Protein AF-A0A7C9EHR2-F1 (afdb_monomer_lite)

Organism: Opuntia streptacantha (NCBI:txid393608)

Sequence (111 aa):
TQLGWLNKVLETQGCGRGDRVKCGALFDDALVWVGEIGANDYAYSSVSSVSKSVIQSLAIRRISTFLEAILAKGAKYVVVQGLPPTGCLTLAMVLAPTNDRDELGCVKSAD

Secondary structure (DSSP, 8-state):
-HHHHHHHHHHHTT--TT-HHHHHHHHTT-EEEE--TTHHHHHTGGGSSS-HHHHHHHHHHHHHHHHHHHHTTT--EEEE-----GGGSHHHHHHS-TT---TTSS-TTT-

Structure (mmCIF, N/CA/C/O backbone):
data_AF-A0A7C9EHR2-F1
#
_entry.id   AF-A0A7C9EHR2-F1
#
loop_
_atom_site.group_PDB
_atom_site.id
_atom_site.type_symbol
_atom_site.label_atom_id
_atom_site.label_alt_id
_atom_site.label_comp_id
_atom_site.label_asym_id
_atom_site.label_entity_id
_atom_site.label_seq_id
_atom_site.pdbx_PDB_ins_code
_atom_site.Cartn_x
_atom_site.Cartn_y
_atom_site.Cartn_z
_atom_site.occupancy
_atom_site.B_iso_or_equiv
_atom_site.auth_seq_id
_atom_site.auth_comp_id
_atom_site.auth_asym_id
_atom_site.auth_atom_id
_atom_site.pdbx_PDB_model_num
ATOM 1 N N . THR A 1 1 ? 1.080 11.732 8.340 1.00 85.31 1 THR A N 1
ATOM 2 C CA . THR A 1 1 ? 0.895 10.378 7.764 1.00 85.31 1 THR A CA 1
ATOM 3 C C . THR A 1 1 ? -0.590 10.131 7.559 1.00 85.31 1 THR A C 1
ATOM 5 O O . THR A 1 1 ? -1.372 10.803 8.226 1.00 85.31 1 THR A O 1
ATOM 8 N N . GLN A 1 2 ? -0.996 9.190 6.694 1.00 88.75 2 GLN A N 1
ATOM 9 C CA . GLN A 1 2 ? -2.422 8.860 6.516 1.00 88.75 2 GLN A CA 1
ATOM 10 C C . GLN A 1 2 ? -3.090 8.436 7.832 1.00 88.75 2 GLN A C 1
ATOM 12 O O . GLN A 1 2 ? -4.157 8.936 8.164 1.00 88.75 2 GLN A O 1
ATOM 17 N N . LEU A 1 3 ? -2.405 7.627 8.649 1.00 90.94 3 LEU A N 1
ATOM 18 C CA . LEU A 1 3 ? -2.890 7.259 9.982 1.00 90.94 3 LEU A CA 1
ATOM 19 C C . LEU A 1 3 ? -3.092 8.481 10.895 1.00 90.94 3 LEU A C 1
ATOM 21 O O . LEU A 1 3 ? -4.057 8.552 11.646 1.00 90.94 3 LEU A O 1
ATOM 25 N N . GLY A 1 4 ? -2.192 9.466 10.829 1.00 92.38 4 GLY A N 1
ATOM 26 C CA . GLY A 1 4 ? -2.325 10.705 11.596 1.00 92.38 4 GLY A CA 1
ATOM 27 C C . GLY A 1 4 ? -3.520 11.553 11.155 1.00 92.38 4 GLY A C 1
ATOM 28 O O . GLY A 1 4 ? -4.188 12.134 12.002 1.00 92.38 4 GLY A O 1
ATOM 29 N N . TRP A 1 5 ? -3.802 11.605 9.851 1.00 92.81 5 TRP A N 1
ATOM 30 C CA . TRP A 1 5 ? -5.008 12.252 9.332 1.00 92.81 5 TRP A CA 1
ATOM 31 C C . TRP A 1 5 ? -6.272 11.518 9.795 1.00 92.81 5 TRP A C 1
ATOM 33 O O . TRP A 1 5 ? -7.153 12.156 10.363 1.00 92.81 5 TRP A O 1
ATOM 43 N N . LEU A 1 6 ? -6.314 10.187 9.662 1.00 91.69 6 LEU A N 1
ATOM 44 C CA . LEU A 1 6 ? -7.443 9.378 10.122 1.00 91.69 6 LEU A CA 1
ATOM 45 C C . LEU A 1 6 ? -7.706 9.585 11.617 1.00 91.69 6 LEU A C 1
ATOM 47 O O . LEU A 1 6 ? -8.843 9.800 12.011 1.00 91.69 6 LEU A O 1
ATOM 51 N N . ASN A 1 7 ? -6.661 9.582 12.449 1.00 91.25 7 ASN A N 1
ATOM 52 C CA . ASN A 1 7 ? -6.807 9.820 13.885 1.00 91.25 7 ASN A CA 1
ATOM 53 C C . ASN A 1 7 ? -7.459 11.174 14.188 1.00 91.25 7 ASN A C 1
ATOM 55 O O . ASN A 1 7 ? -8.350 11.223 15.026 1.00 91.25 7 ASN A O 1
ATOM 59 N N . LYS A 1 8 ? -7.079 12.242 13.475 1.00 92.56 8 LYS A N 1
ATOM 60 C CA . LYS A 1 8 ? -7.711 13.561 13.636 1.00 92.56 8 LYS A CA 1
ATOM 61 C C . LYS A 1 8 ? -9.186 13.546 13.232 1.00 92.56 8 LYS A C 1
ATOM 63 O O . LYS A 1 8 ? -9.998 14.173 13.897 1.00 92.56 8 LYS A O 1
ATOM 68 N N . VAL A 1 9 ? -9.538 12.827 12.164 1.00 91.50 9 VAL A N 1
ATOM 69 C CA . VAL A 1 9 ? -10.941 12.666 11.738 1.00 91.50 9 VAL A CA 1
ATOM 70 C C . VAL A 1 9 ? -11.740 11.870 12.771 1.00 91.50 9 VAL A C 1
ATOM 72 O O . VAL A 1 9 ? -12.857 12.234 13.108 1.00 91.50 9 VAL A O 1
ATOM 75 N N . LEU A 1 10 ? -11.172 10.799 13.317 1.00 90.00 10 LEU A N 1
ATOM 76 C CA . LEU A 1 10 ? -11.828 10.012 14.360 1.00 90.00 10 LEU A CA 1
ATOM 77 C C . LEU A 1 10 ? -12.011 10.820 15.652 1.00 90.00 10 LEU A C 1
ATOM 79 O O . LEU A 1 10 ? -13.052 10.718 16.297 1.00 90.00 10 LEU A O 1
ATOM 83 N N . GLU A 1 11 ? -11.042 11.667 16.002 1.00 90.44 11 GLU A N 1
ATOM 84 C CA . GLU A 1 11 ? -11.134 12.579 17.144 1.00 90.44 11 GLU A CA 1
ATOM 85 C C . GLU A 1 11 ? -12.311 13.556 17.007 1.00 90.44 11 GLU A C 1
ATOM 87 O O . GLU A 1 11 ? -13.047 13.740 17.977 1.00 90.44 11 GLU A O 1
ATOM 92 N N . THR A 1 12 ? -12.559 14.124 15.817 1.00 90.69 12 THR A N 1
ATOM 93 C CA . THR A 1 12 ? -13.725 15.008 15.601 1.00 90.69 12 THR A CA 1
ATOM 94 C C . THR A 1 12 ? -15.062 14.270 15.681 1.00 90.69 12 THR A C 1
ATOM 96 O O . THR A 1 12 ? -16.084 14.898 15.944 1.00 90.69 12 THR A O 1
ATOM 99 N N . GLN A 1 13 ? -15.056 12.945 15.523 1.00 88.56 13 GLN A N 1
ATOM 100 C CA . GLN A 1 13 ? -16.218 12.064 15.679 1.00 88.56 13 GLN A CA 1
ATOM 101 C C . GLN A 1 13 ? -16.338 11.478 17.101 1.00 88.56 13 GLN A C 1
ATOM 103 O O . GLN A 1 13 ? -17.122 10.564 17.344 1.00 88.56 13 GLN A O 1
ATOM 108 N N . GLY A 1 14 ? -15.548 11.969 18.063 1.00 85.38 14 GLY A N 1
ATOM 109 C CA . GLY A 1 14 ? -15.595 11.519 19.458 1.00 85.38 14 GLY A CA 1
ATOM 110 C C . GLY A 1 14 ? -14.803 10.238 19.755 1.00 85.38 14 GLY A C 1
ATOM 111 O O . GLY A 1 14 ? -14.788 9.792 20.902 1.00 85.38 14 GLY A O 1
ATOM 112 N N . CYS A 1 15 ? -14.092 9.678 18.771 1.00 84.50 15 CYS A N 1
ATOM 113 C CA . CYS A 1 15 ? -13.124 8.590 18.941 1.00 84.50 15 CYS A CA 1
ATOM 114 C C . CYS A 1 15 ? -11.727 9.158 19.252 1.00 84.50 15 CYS A C 1
ATOM 116 O O . CYS A 1 15 ? -10.781 9.097 18.462 1.00 84.50 15 CYS A O 1
ATOM 118 N N . GLY A 1 16 ? -11.612 9.759 20.438 1.00 73.75 16 GLY A N 1
ATOM 119 C CA . GLY A 1 16 ? -10.357 10.293 20.964 1.00 73.75 16 GLY A CA 1
ATOM 120 C C . GLY A 1 16 ? -9.452 9.234 21.604 1.00 73.75 16 GLY A C 1
ATOM 121 O O . GLY A 1 16 ? -9.776 8.046 21.689 1.00 73.75 16 GLY A O 1
ATOM 122 N N . ARG A 1 17 ? -8.287 9.665 22.105 1.00 65.38 17 ARG A N 1
ATOM 123 C CA . ARG A 1 17 ? -7.387 8.801 22.890 1.00 65.38 17 ARG A CA 1
ATOM 124 C C . ARG A 1 17 ? -8.103 8.271 24.140 1.00 65.38 17 ARG A C 1
ATOM 126 O O . ARG A 1 17 ? -8.350 9.023 25.072 1.00 65.38 17 ARG A O 1
ATOM 133 N N . GLY A 1 18 ? -8.365 6.964 24.167 1.00 63.94 18 GLY A N 1
ATOM 134 C CA . GLY A 1 18 ? -8.844 6.239 25.350 1.00 63.94 18 GLY A CA 1
ATOM 135 C C . GLY A 1 18 ? -10.313 5.810 25.312 1.00 63.94 18 GLY A C 1
ATOM 136 O O . GLY A 1 18 ? -10.678 4.916 26.070 1.00 63.94 18 GLY A O 1
ATOM 137 N N . ASP A 1 19 ? -11.134 6.345 24.403 1.00 73.12 19 ASP A N 1
ATOM 138 C CA . ASP A 1 19 ? -12.563 6.003 24.323 1.00 73.12 19 ASP A CA 1
ATOM 139 C C . ASP A 1 19 ? -12.817 4.869 23.314 1.00 73.12 19 ASP A C 1
ATOM 141 O O . ASP A 1 19 ? -13.358 5.056 22.222 1.00 73.12 19 ASP A O 1
ATOM 145 N N . ARG A 1 20 ? -12.358 3.660 23.672 1.00 71.00 20 ARG A N 1
ATOM 146 C CA . ARG A 1 20 ? -12.484 2.461 22.820 1.00 71.00 20 ARG A CA 1
ATOM 147 C C . ARG A 1 20 ? -13.937 2.103 22.506 1.00 71.00 20 ARG A C 1
ATOM 149 O O . ARG A 1 20 ? -14.185 1.523 21.457 1.00 71.00 20 ARG A O 1
ATOM 156 N N . VAL A 1 21 ? -14.873 2.444 23.392 1.00 77.50 21 VAL A N 1
ATOM 157 C CA . VAL A 1 21 ? -16.301 2.151 23.211 1.00 77.50 21 VAL A CA 1
ATOM 158 C C . VAL A 1 21 ? -16.869 3.002 22.078 1.00 77.50 21 VAL A C 1
ATOM 160 O O . VAL A 1 21 ? -17.464 2.456 21.152 1.00 77.50 21 VAL A O 1
ATOM 163 N N . LYS A 1 22 ? -16.618 4.320 22.087 1.00 79.50 22 LYS A N 1
ATOM 164 C CA . LYS A 1 22 ? -17.062 5.199 20.993 1.00 79.50 22 LYS A CA 1
ATOM 165 C C . LYS A 1 22 ? -16.338 4.920 19.683 1.00 79.50 22 LYS A C 1
ATOM 167 O O . LYS A 1 22 ? -16.970 4.929 18.633 1.00 79.50 22 LYS A O 1
ATOM 172 N N . CYS A 1 23 ? -15.038 4.627 19.737 1.00 82.19 23 CYS A N 1
ATOM 173 C CA . CYS A 1 23 ? -14.305 4.179 18.554 1.00 82.19 23 CYS A CA 1
ATOM 174 C C . CYS A 1 23 ? -14.910 2.903 17.961 1.00 82.19 23 CYS A C 1
ATOM 176 O O . CYS A 1 23 ? -15.149 2.854 16.760 1.00 82.19 23 CYS A O 1
ATOM 178 N N . GLY A 1 24 ? -15.208 1.907 18.799 1.00 83.25 24 GLY A N 1
ATOM 179 C CA . GLY A 1 24 ? -15.825 0.657 18.366 1.00 83.25 24 GLY A CA 1
ATOM 180 C C . GLY A 1 24 ? -17.162 0.879 17.664 1.00 83.25 24 GLY A C 1
ATOM 181 O O . GLY A 1 24 ? -17.372 0.308 16.603 1.00 83.25 24 GLY A O 1
ATOM 182 N N . ALA A 1 25 ? -18.013 1.769 18.187 1.00 87.31 25 ALA A N 1
ATOM 183 C CA . ALA A 1 25 ? -19.295 2.103 17.564 1.00 87.31 25 ALA A CA 1
ATOM 184 C C . ALA A 1 25 ? -19.146 2.735 16.166 1.00 87.31 25 ALA A C 1
ATOM 186 O O . ALA A 1 25 ? -19.932 2.433 15.276 1.00 87.31 25 ALA A O 1
ATOM 187 N N . LEU A 1 26 ? -18.122 3.571 15.943 1.00 89.00 26 LEU A N 1
ATOM 188 C CA . LEU A 1 26 ? -17.845 4.133 14.611 1.00 89.00 26 LEU A CA 1
ATOM 189 C C . LEU A 1 26 ? -17.396 3.070 13.602 1.00 89.00 26 LEU A C 1
ATOM 191 O O . LEU A 1 26 ? -17.606 3.234 12.403 1.00 89.00 26 LEU A O 1
ATOM 195 N N . PHE A 1 27 ? -16.745 2.011 14.080 1.00 91.81 27 PHE A N 1
ATOM 196 C CA . PHE A 1 27 ? -16.224 0.935 13.243 1.00 91.81 27 PHE A CA 1
ATOM 197 C C . PHE A 1 27 ? -17.168 -0.264 13.108 1.00 91.81 27 PHE A C 1
ATOM 199 O O . PHE A 1 27 ? -16.875 -1.146 12.302 1.00 91.81 27 PHE A O 1
ATOM 206 N N . ASP A 1 28 ? -18.262 -0.311 13.872 1.00 90.75 28 ASP A N 1
ATOM 207 C CA . ASP A 1 28 ? -19.053 -1.529 14.077 1.00 90.75 28 ASP A CA 1
ATOM 208 C C . ASP A 1 28 ? -19.590 -2.110 12.763 1.00 90.75 28 ASP A C 1
ATOM 210 O O . ASP A 1 28 ? -19.414 -3.300 12.508 1.00 90.75 28 ASP A O 1
ATOM 214 N N . ASP A 1 29 ? -20.106 -1.230 11.900 1.00 91.62 29 ASP A N 1
ATOM 215 C CA . ASP A 1 29 ? -20.631 -1.548 10.565 1.00 91.62 29 ASP A CA 1
ATOM 216 C C . ASP A 1 29 ? -19.815 -0.904 9.428 1.00 91.62 29 ASP A C 1
ATOM 218 O O . ASP A 1 29 ? -20.216 -0.915 8.262 1.00 91.62 29 ASP A O 1
ATOM 222 N N . ALA A 1 30 ? -18.658 -0.313 9.743 1.00 93.31 30 ALA A N 1
ATOM 223 C CA . ALA A 1 30 ? -17.840 0.370 8.749 1.00 93.31 30 ALA A CA 1
ATOM 224 C C . ALA A 1 30 ? -16.915 -0.608 8.011 1.00 93.31 30 ALA A C 1
ATOM 226 O O . ALA A 1 30 ? -16.151 -1.355 8.626 1.00 93.31 30 ALA A O 1
ATOM 227 N N . LEU A 1 31 ? -16.910 -0.525 6.677 1.00 95.88 31 LEU A N 1
ATOM 228 C CA . LEU A 1 31 ? -15.863 -1.111 5.846 1.00 95.88 31 LEU A CA 1
ATOM 229 C C . LEU A 1 31 ? -14.695 -0.129 5.729 1.00 95.88 31 LEU A C 1
ATOM 231 O O . LEU A 1 31 ? -14.835 0.950 5.153 1.00 95.88 31 LEU A O 1
ATOM 235 N N . VAL A 1 32 ? -13.527 -0.513 6.236 1.00 94.81 32 VAL A N 1
ATOM 236 C CA . VAL A 1 32 ? -12.305 0.282 6.095 1.00 94.81 32 VAL A CA 1
ATOM 237 C C . VAL A 1 32 ? -11.530 -0.198 4.875 1.00 94.81 32 VAL A C 1
ATOM 239 O O . VAL A 1 32 ? -10.999 -1.306 4.856 1.00 94.81 32 VAL A O 1
ATOM 242 N N . TRP A 1 33 ? -11.435 0.653 3.858 1.00 95.75 33 TRP A N 1
ATOM 243 C CA . TRP A 1 33 ? -10.607 0.404 2.681 1.00 95.75 33 TRP A CA 1
ATOM 244 C C . TRP A 1 33 ? -9.229 1.044 2.870 1.00 95.75 33 TRP A C 1
ATOM 246 O O . TRP A 1 33 ? -9.114 2.261 3.015 1.00 95.75 33 TRP A O 1
ATOM 256 N N . VAL A 1 34 ? -8.177 0.227 2.879 1.00 94.19 34 VAL A N 1
ATOM 257 C CA . VAL A 1 34 ? -6.793 0.654 3.107 1.00 94.19 34 VAL A CA 1
ATOM 258 C C . VAL A 1 34 ? -5.974 0.421 1.848 1.00 94.19 34 VAL A C 1
ATOM 260 O O . VAL A 1 34 ? -5.715 -0.719 1.476 1.00 94.19 34 VAL A O 1
ATOM 263 N N . GLY A 1 35 ? -5.528 1.500 1.213 1.00 90.94 35 GLY A N 1
ATOM 264 C CA . GLY A 1 35 ? -4.634 1.440 0.063 1.00 90.94 35 GLY A CA 1
ATOM 265 C C . GLY A 1 35 ? -4.882 2.564 -0.939 1.00 90.94 35 GLY A C 1
ATOM 266 O O . GLY A 1 35 ? -5.775 3.384 -0.748 1.00 90.94 35 GLY A O 1
ATOM 267 N N . GLU A 1 36 ? -4.063 2.692 -1.977 1.00 92.19 36 GLU A N 1
ATOM 268 C CA . GLU A 1 36 ? -2.969 1.802 -2.400 1.00 92.19 36 GLU A CA 1
ATOM 269 C C . GLU A 1 36 ? -1.607 2.270 -1.838 1.00 92.19 36 GLU A C 1
ATOM 271 O O . GLU A 1 36 ? -0.909 3.111 -2.410 1.00 92.19 36 GLU A O 1
ATOM 276 N N . ILE A 1 37 ? -1.237 1.794 -0.641 1.00 91.50 37 ILE A N 1
ATOM 277 C CA . ILE A 1 37 ? -0.043 2.287 0.065 1.00 91.50 37 ILE A CA 1
ATOM 278 C C . ILE A 1 37 ? 1.216 1.755 -0.628 1.00 91.50 37 ILE A C 1
ATOM 280 O O . ILE A 1 37 ? 1.439 0.550 -0.687 1.00 91.50 37 ILE A O 1
ATOM 284 N N . GLY A 1 38 ? 2.069 2.673 -1.084 1.00 92.25 38 GLY A N 1
ATOM 285 C CA . GLY A 1 38 ? 3.331 2.366 -1.760 1.00 92.25 38 GLY A CA 1
ATOM 286 C C . GLY A 1 38 ? 3.276 2.491 -3.284 1.00 92.25 38 GLY A C 1
ATOM 287 O O . GLY A 1 38 ? 4.329 2.482 -3.908 1.00 92.25 38 GLY A O 1
ATOM 288 N N . ALA A 1 39 ? 2.096 2.667 -3.895 1.00 92.38 39 ALA A N 1
ATOM 289 C CA . ALA A 1 39 ? 1.970 2.751 -5.355 1.00 92.38 39 ALA A CA 1
ATOM 290 C C . ALA A 1 39 ? 2.848 3.854 -5.968 1.00 92.38 39 ALA A C 1
ATOM 292 O O . ALA A 1 39 ? 3.528 3.622 -6.964 1.00 92.38 39 ALA A O 1
ATOM 293 N N . ASN A 1 40 ? 2.909 5.026 -5.330 1.00 91.94 40 ASN A N 1
ATOM 294 C CA . ASN A 1 40 ? 3.789 6.111 -5.768 1.00 91.94 40 ASN A CA 1
ATOM 295 C C . ASN A 1 40 ? 5.270 5.729 -5.646 1.00 91.94 40 ASN A C 1
ATOM 297 O O . ASN A 1 40 ? 6.042 5.953 -6.572 1.00 91.94 40 ASN A O 1
ATOM 301 N N . ASP A 1 41 ? 5.674 5.136 -4.523 1.00 93.00 41 ASP A N 1
ATOM 302 C CA . ASP A 1 41 ? 7.051 4.709 -4.284 1.00 93.00 41 ASP A CA 1
ATOM 303 C C . ASP A 1 41 ? 7.510 3.699 -5.354 1.00 93.00 41 ASP A C 1
ATOM 305 O O . ASP A 1 41 ? 8.610 3.826 -5.891 1.00 93.00 41 ASP A O 1
ATOM 309 N N . TYR A 1 42 ? 6.644 2.749 -5.725 1.00 91.69 42 TYR A N 1
ATOM 310 C CA . TYR A 1 42 ? 6.888 1.806 -6.820 1.00 91.69 42 TYR A CA 1
ATOM 311 C C . TYR A 1 42 ? 6.906 2.484 -8.195 1.00 91.69 42 TYR A C 1
ATOM 313 O O . TYR A 1 42 ? 7.822 2.222 -8.977 1.00 91.69 42 TYR A O 1
ATOM 32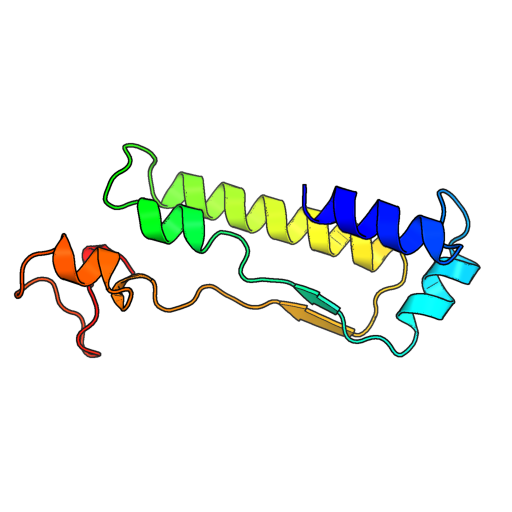1 N N . ALA A 1 43 ? 5.970 3.397 -8.478 1.00 91.31 43 ALA A N 1
ATOM 322 C CA . ALA A 1 43 ? 5.901 4.114 -9.754 1.00 91.31 43 ALA A CA 1
ATOM 323 C C . ALA A 1 43 ? 7.176 4.921 -10.049 1.00 91.31 43 ALA A C 1
ATOM 325 O O . ALA A 1 43 ? 7.599 5.014 -11.199 1.00 91.31 43 ALA A O 1
ATOM 326 N N . TYR A 1 44 ? 7.814 5.468 -9.010 1.00 89.19 44 TYR A N 1
ATOM 327 C CA . TYR A 1 44 ? 9.072 6.207 -9.128 1.00 89.19 44 TYR A CA 1
ATOM 328 C C . TYR A 1 44 ? 10.324 5.351 -8.888 1.00 89.19 44 TYR A C 1
ATOM 330 O O . TYR A 1 44 ? 11.436 5.881 -8.912 1.00 89.19 44 TYR A O 1
ATOM 338 N N . SER A 1 45 ? 10.186 4.037 -8.686 1.00 88.38 45 SER A N 1
ATOM 339 C CA . SER A 1 45 ? 11.336 3.155 -8.445 1.00 88.38 45 SER A CA 1
ATOM 340 C C . SER A 1 45 ? 12.297 3.098 -9.637 1.00 88.38 45 SER A C 1
ATOM 342 O O . SER A 1 45 ? 13.506 3.041 -9.439 1.00 88.38 45 SER A O 1
ATOM 344 N N . SER A 1 46 ? 11.782 3.203 -10.866 1.00 81.75 46 SER A N 1
ATOM 345 C CA . SER A 1 46 ? 12.568 3.193 -12.109 1.00 81.75 46 SER A CA 1
ATOM 346 C C . SER A 1 46 ? 13.452 4.432 -12.298 1.00 81.75 46 SER A C 1
ATOM 348 O O . SER A 1 46 ? 14.431 4.380 -13.038 1.00 81.75 46 SER A O 1
ATOM 350 N N . VAL A 1 47 ? 13.134 5.536 -11.615 1.00 85.69 47 VAL A N 1
ATOM 351 C CA . VAL A 1 47 ? 13.875 6.811 -11.673 1.00 85.69 47 VAL A CA 1
ATOM 352 C C . VAL A 1 47 ? 14.597 7.139 -10.365 1.00 85.69 47 VAL A C 1
ATOM 354 O O . VAL A 1 47 ? 15.083 8.253 -10.176 1.00 85.69 47 VAL A O 1
ATOM 357 N N . SER A 1 48 ? 14.666 6.177 -9.447 1.00 89.56 48 SER A N 1
ATOM 358 C CA . SER A 1 48 ? 15.266 6.316 -8.123 1.00 89.56 48 SER A CA 1
ATOM 359 C C . SER A 1 48 ? 16.417 5.327 -7.948 1.00 89.56 48 SER A C 1
ATOM 361 O O . SER A 1 48 ? 16.452 4.269 -8.566 1.00 89.56 48 SER A O 1
ATOM 363 N N . SER A 1 49 ? 17.365 5.648 -7.065 1.00 91.69 49 SER A N 1
ATOM 364 C CA . SER A 1 49 ? 18.422 4.715 -6.648 1.00 91.69 49 SER A CA 1
ATOM 365 C C . SER A 1 49 ? 17.982 3.768 -5.525 1.00 91.69 49 SER A C 1
ATOM 367 O O . SER A 1 49 ? 18.743 2.888 -5.119 1.00 91.69 49 SER A O 1
ATOM 369 N N . VAL A 1 50 ? 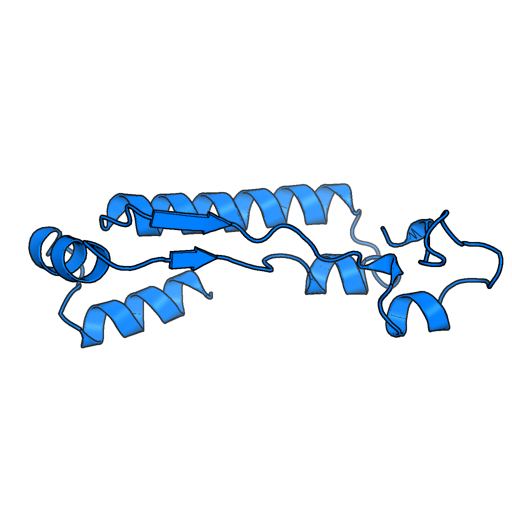16.769 3.943 -4.992 1.00 93.31 50 VAL A N 1
ATOM 370 C CA . VAL A 1 50 ? 16.225 3.097 -3.924 1.00 93.31 50 VAL A CA 1
ATOM 371 C C . VAL A 1 50 ? 15.811 1.746 -4.504 1.00 93.31 50 VAL A C 1
ATOM 373 O O . VAL A 1 50 ? 15.029 1.680 -5.449 1.00 93.31 50 VAL A O 1
ATOM 376 N N . SER A 1 51 ? 16.293 0.650 -3.914 1.00 92.81 51 SER A N 1
ATOM 377 C CA . SER A 1 51 ? 15.942 -0.688 -4.391 1.00 92.81 51 SER A CA 1
ATOM 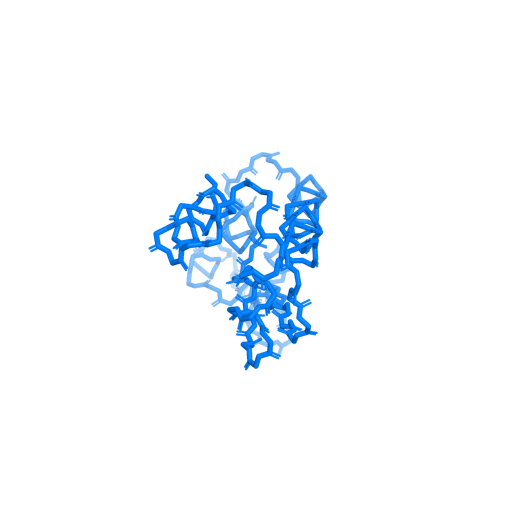378 C C . SER A 1 51 ? 14.456 -1.004 -4.180 1.00 92.81 51 SER A C 1
ATOM 380 O O . SER A 1 51 ? 13.866 -0.665 -3.148 1.00 92.81 51 SER A O 1
ATOM 382 N N . LYS A 1 52 ? 13.867 -1.765 -5.113 1.00 89.31 52 LYS A N 1
ATOM 383 C CA . LYS A 1 52 ? 12.495 -2.286 -4.979 1.00 89.31 52 LYS A CA 1
ATOM 384 C C . LYS A 1 52 ? 12.281 -3.050 -3.666 1.00 89.31 52 LYS A C 1
ATOM 386 O O . LYS A 1 52 ? 11.224 -2.930 -3.061 1.00 89.31 52 LYS A O 1
ATOM 391 N N . SER A 1 53 ? 13.292 -3.774 -3.177 1.00 93.12 53 SER A N 1
ATOM 392 C CA . SER A 1 53 ? 13.225 -4.497 -1.897 1.00 93.12 53 SER A CA 1
ATOM 393 C C . SER A 1 53 ? 13.079 -3.575 -0.681 1.00 93.12 53 SER A C 1
ATOM 395 O O . SER A 1 53 ? 12.350 -3.897 0.259 1.00 93.12 53 SER A O 1
ATOM 397 N N . VAL A 1 54 ? 13.734 -2.409 -0.695 1.00 95.94 54 VAL A N 1
ATOM 398 C CA . VAL A 1 54 ? 13.578 -1.396 0.358 1.00 95.94 54 VAL A CA 1
ATOM 399 C C . VAL A 1 54 ? 12.177 -0.798 0.292 1.00 95.94 54 VAL A C 1
ATOM 401 O O . VAL A 1 54 ? 11.514 -0.709 1.325 1.00 95.94 54 VAL A O 1
ATOM 404 N N . ILE A 1 55 ? 11.699 -0.454 -0.908 1.00 94.75 55 ILE A N 1
ATOM 405 C CA . ILE A 1 55 ? 10.339 0.063 -1.115 1.00 94.75 55 ILE A CA 1
ATOM 406 C C . ILE A 1 55 ? 9.303 -0.949 -0.609 1.00 94.75 55 ILE A C 1
ATOM 408 O O . ILE A 1 55 ? 8.446 -0.590 0.195 1.00 94.75 55 ILE A O 1
ATOM 412 N N . GLN A 1 56 ? 9.436 -2.222 -0.987 1.00 93.56 56 GLN A N 1
ATOM 413 C CA . GLN A 1 56 ? 8.564 -3.313 -0.551 1.00 93.56 56 GLN A CA 1
ATOM 414 C C . GLN A 1 56 ? 8.514 -3.434 0.975 1.00 93.56 56 GLN A C 1
ATOM 416 O O . GLN A 1 56 ? 7.437 -3.445 1.570 1.00 93.56 56 GLN A O 1
ATOM 421 N N . SER A 1 57 ? 9.682 -3.489 1.623 1.00 96.31 57 SER A N 1
ATOM 422 C CA . SER A 1 57 ? 9.786 -3.602 3.0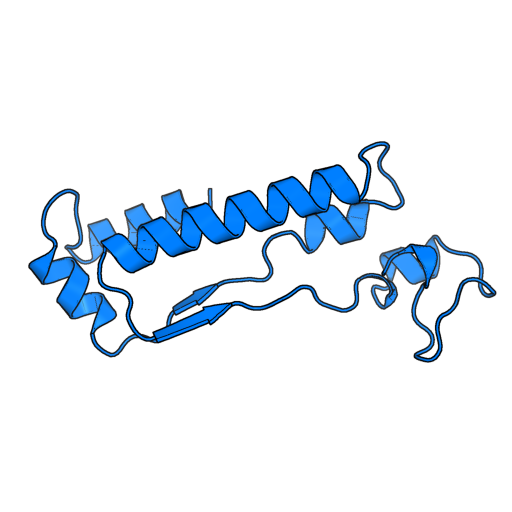81 1.00 96.31 57 SER A CA 1
ATOM 423 C C . SER A 1 57 ? 9.127 -2.415 3.790 1.00 96.31 57 SER A C 1
ATOM 425 O O . SER A 1 57 ? 8.371 -2.581 4.753 1.00 96.31 57 SER A O 1
ATOM 427 N N . LEU A 1 58 ? 9.350 -1.200 3.281 1.00 95.56 58 LEU A N 1
ATOM 428 C CA . LEU A 1 58 ? 8.733 0.007 3.816 1.00 95.56 58 LEU A CA 1
ATOM 429 C C . LEU A 1 58 ? 7.216 0.018 3.603 1.00 95.56 58 LEU A C 1
ATOM 431 O O . LEU A 1 58 ? 6.501 0.345 4.550 1.00 95.56 58 LEU A O 1
ATOM 435 N N . ALA A 1 59 ? 6.727 -0.356 2.420 1.00 94.12 59 ALA A N 1
ATOM 436 C CA . ALA A 1 59 ? 5.303 -0.415 2.102 1.00 94.12 59 ALA A CA 1
ATOM 437 C C . ALA A 1 59 ? 4.572 -1.414 3.010 1.00 94.12 59 ALA A C 1
ATOM 439 O O . ALA A 1 59 ? 3.617 -1.028 3.686 1.00 94.12 59 ALA A O 1
ATOM 440 N N . ILE A 1 60 ? 5.088 -2.645 3.131 1.00 94.81 60 ILE A N 1
ATOM 441 C CA . ILE A 1 60 ? 4.545 -3.675 4.031 1.00 94.81 60 ILE A CA 1
ATOM 442 C C . ILE A 1 60 ? 4.509 -3.149 5.463 1.00 94.81 60 ILE A C 1
ATOM 444 O O . ILE A 1 60 ? 3.459 -3.163 6.098 1.00 94.81 60 ILE A O 1
ATOM 448 N N . ARG A 1 61 ? 5.622 -2.592 5.961 1.00 95.88 61 ARG A N 1
ATOM 449 C CA . ARG A 1 61 ? 5.672 -2.034 7.319 1.00 95.88 61 ARG A CA 1
ATOM 450 C C . ARG A 1 61 ? 4.628 -0.935 7.525 1.00 95.88 61 ARG A C 1
ATOM 452 O O . ARG A 1 61 ? 4.003 -0.878 8.579 1.00 95.88 61 ARG A O 1
ATOM 459 N N . ARG A 1 62 ? 4.440 -0.042 6.547 1.00 95.00 62 ARG A N 1
ATOM 460 C CA . ARG A 1 62 ? 3.459 1.052 6.636 1.00 95.00 62 ARG A CA 1
ATOM 461 C C . ARG A 1 62 ? 2.024 0.539 6.640 1.00 95.00 62 ARG A C 1
ATOM 463 O O . ARG A 1 62 ? 1.240 1.041 7.443 1.00 95.00 62 ARG A O 1
ATOM 470 N N . ILE A 1 63 ? 1.708 -0.444 5.799 1.00 95.62 63 ILE A N 1
ATOM 471 C CA . ILE A 1 63 ? 0.401 -1.106 5.780 1.00 95.62 63 ILE A CA 1
ATOM 472 C C . ILE A 1 63 ? 0.159 -1.798 7.123 1.00 95.62 63 ILE A C 1
ATOM 474 O O . ILE A 1 63 ? -0.840 -1.496 7.769 1.00 95.62 63 ILE A O 1
ATOM 478 N N . SER A 1 64 ? 1.094 -2.621 7.609 1.00 96.06 64 SER A N 1
ATOM 479 C CA . SER A 1 64 ? 0.954 -3.330 8.888 1.00 96.06 64 SER A CA 1
ATOM 480 C C . SER A 1 64 ? 0.711 -2.379 10.058 1.00 96.06 64 SER A C 1
ATOM 482 O O . SER A 1 64 ? -0.251 -2.558 10.795 1.00 96.06 64 SER A O 1
ATOM 484 N N . THR A 1 65 ? 1.497 -1.302 10.185 1.00 95.69 65 THR A N 1
ATOM 485 C CA . THR A 1 65 ? 1.282 -0.300 11.244 1.00 95.69 65 THR A CA 1
ATOM 486 C C . THR A 1 65 ? -0.082 0.388 11.133 1.00 95.69 65 THR A C 1
ATOM 488 O O . THR A 1 65 ? -0.697 0.713 12.148 1.00 95.69 65 THR A O 1
ATOM 491 N N . PHE A 1 66 ? -0.566 0.649 9.914 1.00 95.56 66 PHE A N 1
ATOM 492 C CA . PHE A 1 66 ? -1.894 1.230 9.721 1.00 95.56 66 PHE A CA 1
ATOM 493 C C . PHE A 1 66 ? -2.987 0.249 10.159 1.00 95.56 66 PHE A C 1
ATOM 495 O O . PHE A 1 66 ? -3.890 0.641 10.898 1.00 95.56 66 PHE A O 1
ATOM 502 N N . LEU A 1 67 ? -2.872 -1.018 9.751 1.00 96.12 67 LEU A N 1
ATOM 503 C CA . LEU A 1 67 ? -3.808 -2.087 10.094 1.00 96.12 67 LEU A CA 1
ATOM 504 C C . LEU A 1 67 ? -3.869 -2.324 11.601 1.00 96.12 67 LEU A C 1
ATOM 506 O O . LEU A 1 67 ? -4.950 -2.272 12.179 1.00 96.12 67 LEU A O 1
ATOM 510 N N . GLU A 1 68 ? -2.723 -2.493 12.257 1.00 95.81 68 GLU A N 1
ATOM 511 C CA . GLU A 1 68 ? -2.639 -2.640 13.714 1.00 95.81 68 GLU A CA 1
ATOM 512 C C . GLU A 1 68 ? -3.354 -1.493 14.439 1.00 95.81 68 GLU A C 1
ATOM 514 O O . GLU A 1 68 ? -4.100 -1.718 15.394 1.00 95.81 68 GLU A O 1
ATOM 519 N N . ALA A 1 69 ? -3.182 -0.259 13.959 1.00 92.88 69 ALA A N 1
ATOM 520 C CA . ALA A 1 69 ? -3.781 0.911 14.581 1.00 92.88 69 ALA A CA 1
ATOM 521 C C . ALA A 1 69 ? -5.311 0.970 14.437 1.00 92.88 69 ALA A C 1
ATOM 523 O O . ALA A 1 69 ? -5.982 1.369 15.391 1.00 92.88 69 ALA A O 1
ATOM 524 N N . ILE A 1 70 ? -5.874 0.596 13.282 1.00 92.44 70 ILE A N 1
ATOM 525 C CA . ILE A 1 70 ? -7.336 0.578 13.091 1.00 92.44 70 ILE A CA 1
ATOM 526 C C . ILE A 1 70 ? -7.984 -0.631 13.774 1.00 92.44 70 ILE A C 1
ATOM 528 O O . ILE A 1 70 ? -9.046 -0.490 14.380 1.00 92.44 70 ILE A O 1
ATOM 532 N N . LEU A 1 71 ? -7.315 -1.789 13.780 1.00 92.88 71 LEU A N 1
ATOM 533 C CA . LEU A 1 71 ? -7.773 -2.988 14.486 1.00 92.88 71 LEU A CA 1
ATOM 534 C C . LEU A 1 71 ? -7.827 -2.735 15.997 1.00 92.88 71 LEU A C 1
ATOM 536 O O . LEU A 1 71 ? -8.833 -3.020 16.640 1.00 92.88 71 LEU A O 1
ATOM 540 N N . ALA A 1 72 ? -6.804 -2.082 16.562 1.00 90.19 72 ALA A N 1
ATOM 541 C CA . ALA A 1 72 ? -6.786 -1.689 17.973 1.00 90.19 72 ALA A CA 1
ATOM 542 C C . ALA A 1 72 ? -7.904 -0.696 18.360 1.00 90.19 72 ALA A C 1
ATOM 544 O O . ALA A 1 72 ? -8.189 -0.522 19.548 1.00 90.19 72 ALA A O 1
ATOM 545 N N . LYS A 1 73 ? -8.528 -0.032 17.378 1.00 88.38 73 LYS A N 1
ATOM 546 C CA . LYS A 1 73 ? -9.657 0.894 17.560 1.00 88.38 73 LYS A CA 1
ATOM 547 C C . LYS A 1 73 ? -11.024 0.251 17.320 1.00 88.38 73 LYS A C 1
ATOM 549 O O . LYS A 1 73 ? -12.025 0.918 17.562 1.00 88.38 73 LYS A O 1
ATOM 554 N N . GLY A 1 74 ? -11.066 -1.013 16.901 1.00 90.25 74 GLY A N 1
ATOM 555 C CA . GLY A 1 74 ? -12.303 -1.770 16.717 1.00 90.25 74 GLY A CA 1
ATOM 556 C C . GLY A 1 74 ? -12.726 -1.988 15.266 1.00 90.25 74 GLY A C 1
ATOM 557 O O . GLY A 1 74 ? -13.840 -2.454 15.059 1.00 90.25 74 GLY A O 1
ATOM 558 N N . ALA A 1 75 ? -11.878 -1.691 14.273 1.00 93.38 75 ALA A N 1
ATOM 559 C CA . ALA A 1 75 ? -12.161 -2.053 12.883 1.00 93.38 75 ALA A CA 1
ATOM 560 C C . ALA A 1 75 ? -12.351 -3.574 12.740 1.00 93.38 75 ALA A C 1
ATOM 562 O O . ALA A 1 75 ? -11.489 -4.345 13.163 1.00 93.38 75 ALA A O 1
ATOM 563 N N . LYS A 1 76 ? -13.473 -3.994 12.140 1.00 94.62 76 LYS A N 1
ATOM 564 C CA . LYS A 1 76 ? -13.818 -5.412 11.916 1.00 94.62 76 LYS A CA 1
ATOM 565 C C . LYS A 1 76 ? -13.730 -5.813 10.448 1.00 94.62 76 LYS A C 1
ATOM 567 O O . LYS A 1 76 ? -13.224 -6.886 10.133 1.00 94.62 76 LYS A O 1
ATOM 572 N N . TYR A 1 77 ? -14.197 -4.941 9.558 1.00 97.25 77 TYR A N 1
ATOM 573 C CA . TYR A 1 77 ? -14.246 -5.195 8.123 1.00 97.25 77 TYR A CA 1
ATOM 574 C C . TYR A 1 77 ? -13.187 -4.350 7.428 1.00 97.25 77 TYR A C 1
ATOM 576 O O . TYR A 1 77 ? -13.288 -3.124 7.382 1.00 97.25 77 TYR A O 1
ATOM 584 N N . VAL A 1 78 ? -12.146 -5.003 6.914 1.00 97.25 78 VAL A N 1
ATOM 585 C CA . VAL A 1 78 ? -11.015 -4.317 6.286 1.00 97.25 78 VAL A CA 1
ATOM 586 C C . VAL A 1 78 ? -10.730 -4.916 4.918 1.00 97.25 78 VAL A C 1
ATOM 588 O O . VAL A 1 78 ? -10.531 -6.121 4.791 1.00 97.25 78 VAL A O 1
ATOM 591 N N . VAL A 1 79 ? -10.664 -4.053 3.907 1.00 97.44 79 VAL A N 1
ATOM 592 C CA . VAL A 1 79 ? -10.117 -4.378 2.587 1.00 97.44 79 VAL A CA 1
ATOM 593 C C . VAL A 1 79 ? -8.736 -3.756 2.497 1.00 97.44 79 VAL A C 1
ATOM 595 O O . VAL A 1 79 ? -8.576 -2.556 2.712 1.00 97.44 79 VAL A O 1
ATOM 598 N N . VAL A 1 80 ? -7.739 -4.574 2.175 1.00 95.94 80 VAL A N 1
ATOM 599 C CA . VAL A 1 80 ? -6.381 -4.106 1.892 1.00 95.94 80 VAL A CA 1
ATOM 600 C C . VAL A 1 80 ? -6.186 -4.147 0.388 1.00 95.94 80 VAL A C 1
ATOM 602 O O . VAL A 1 80 ? -6.138 -5.223 -0.203 1.00 95.94 80 VAL A O 1
ATOM 605 N N . GLN A 1 81 ? -6.096 -2.977 -0.232 1.00 94.62 81 GLN A N 1
ATOM 606 C CA . GLN A 1 81 ? -5.803 -2.873 -1.652 1.00 94.62 81 GLN A CA 1
ATOM 607 C C . GLN A 1 81 ? -4.303 -3.102 -1.866 1.00 94.62 81 GLN A C 1
ATOM 609 O O . GLN A 1 81 ? -3.474 -2.375 -1.309 1.00 94.62 81 GLN A O 1
ATOM 614 N N . GLY A 1 82 ? -3.974 -4.149 -2.630 1.00 90.94 82 GLY A N 1
ATOM 615 C CA . GLY A 1 82 ? -2.613 -4.436 -3.098 1.00 90.94 82 GLY A CA 1
ATOM 616 C C . GLY A 1 82 ? -2.148 -3.401 -4.117 1.00 90.94 82 GLY A C 1
ATOM 617 O O . GLY A 1 82 ? -2.882 -2.475 -4.388 1.00 90.94 82 GLY A O 1
ATOM 618 N N . LEU A 1 83 ? -0.943 -3.529 -4.667 1.00 89.69 83 LEU A N 1
ATOM 619 C CA . LEU A 1 83 ? -0.441 -2.567 -5.655 1.00 89.69 83 LEU A CA 1
ATOM 620 C C . LEU A 1 83 ? -1.161 -2.706 -7.005 1.00 89.69 83 LEU A C 1
ATOM 622 O O . LEU A 1 83 ? -1.501 -3.830 -7.389 1.00 89.69 83 LEU A O 1
ATOM 626 N N . PRO A 1 84 ? -1.323 -1.601 -7.754 1.00 90.31 84 PRO A N 1
ATOM 627 C CA . PRO A 1 84 ? -1.790 -1.679 -9.125 1.00 90.31 84 PRO A CA 1
ATOM 628 C C . PRO A 1 84 ? -0.630 -2.191 -9.995 1.00 90.31 84 PRO A C 1
ATOM 630 O O . PRO A 1 84 ? 0.522 -2.171 -9.550 1.00 90.31 84 PRO A O 1
ATOM 633 N N . PRO A 1 85 ? -0.878 -2.606 -11.245 1.00 91.19 85 PRO A N 1
ATOM 634 C CA . PRO A 1 85 ? 0.206 -2.970 -12.148 1.00 91.19 85 PRO A CA 1
ATOM 635 C C . PRO A 1 85 ? 0.982 -1.704 -12.555 1.00 91.19 85 PRO A C 1
ATOM 637 O O . PRO A 1 85 ? 0.594 -0.966 -13.467 1.00 91.19 85 PRO A O 1
ATOM 640 N N . THR A 1 86 ? 2.041 -1.383 -11.806 1.00 91.75 86 THR A N 1
ATOM 641 C CA . THR A 1 86 ? 2.776 -0.116 -11.929 1.00 91.75 86 THR A CA 1
ATOM 642 C C . THR A 1 86 ? 3.516 0.009 -13.256 1.00 91.75 86 THR A C 1
ATOM 644 O O . THR A 1 86 ? 3.703 1.127 -13.740 1.00 91.75 86 THR A O 1
ATOM 647 N N . GLY A 1 87 ? 3.859 -1.107 -13.898 1.00 93.12 87 GLY A N 1
ATOM 648 C CA . GLY A 1 87 ? 4.394 -1.146 -15.253 1.00 93.12 87 GLY A CA 1
ATOM 649 C C . GLY A 1 87 ? 3.394 -0.698 -16.319 1.00 93.12 87 GLY A C 1
ATOM 650 O O . GLY A 1 87 ? 3.809 -0.275 -17.398 1.00 93.12 87 GLY A O 1
ATOM 651 N N . CYS A 1 88 ? 2.088 -0.716 -16.035 1.00 94.31 88 CYS A N 1
ATOM 652 C CA . CYS A 1 88 ? 1.061 -0.223 -16.957 1.00 94.31 88 CYS A CA 1
ATOM 653 C C . CYS A 1 88 ? 0.872 1.302 -16.888 1.00 94.31 88 CYS A C 1
ATOM 655 O O . CYS A 1 88 ? 0.099 1.871 -17.663 1.00 94.31 88 CYS A O 1
ATOM 657 N N . LEU A 1 89 ? 1.542 1.989 -15.958 1.00 93.06 89 LEU A N 1
ATOM 658 C CA . LEU A 1 89 ? 1.460 3.441 -15.855 1.00 93.06 89 LEU A CA 1
ATOM 659 C C . LEU A 1 89 ? 2.117 4.099 -17.072 1.00 93.06 89 LEU A C 1
ATOM 661 O O . LEU A 1 89 ? 3.193 3.701 -17.515 1.00 93.06 89 LEU A O 1
ATOM 665 N N . THR A 1 90 ? 1.514 5.182 -17.568 1.00 93.44 90 THR A N 1
ATOM 666 C CA . THR A 1 90 ? 2.055 5.967 -18.693 1.00 93.44 90 THR A CA 1
ATOM 667 C C . THR A 1 90 ? 3.496 6.411 -18.451 1.00 93.44 90 THR A C 1
ATOM 669 O O . THR A 1 90 ? 4.299 6.405 -19.379 1.00 93.44 90 THR A O 1
ATOM 672 N N . LEU A 1 91 ? 3.842 6.734 -17.201 1.00 92.19 91 LEU A N 1
ATOM 673 C CA . LEU A 1 91 ? 5.203 7.073 -16.800 1.00 92.19 91 LEU A CA 1
ATOM 674 C C . LEU A 1 91 ? 6.192 5.937 -17.094 1.00 92.19 91 LEU A C 1
ATOM 676 O O . LEU A 1 91 ? 7.219 6.180 -17.721 1.00 92.19 91 LEU A O 1
ATOM 680 N N . ALA A 1 92 ? 5.875 4.705 -16.687 1.00 92.69 92 ALA A N 1
ATOM 681 C CA . ALA A 1 92 ? 6.725 3.549 -16.958 1.00 92.69 92 ALA A CA 1
ATOM 682 C C . ALA A 1 92 ? 6.871 3.336 -18.472 1.00 92.69 92 ALA A C 1
ATOM 684 O O . ALA A 1 92 ? 7.980 3.199 -18.984 1.00 92.69 92 ALA A O 1
ATOM 685 N N . MET A 1 93 ? 5.756 3.415 -19.199 1.00 93.69 93 MET A N 1
ATOM 686 C CA . MET A 1 93 ? 5.686 3.186 -20.646 1.00 93.69 93 MET A CA 1
ATOM 687 C C . MET A 1 93 ? 6.493 4.195 -21.471 1.00 93.69 93 MET A C 1
ATOM 689 O O . MET A 1 93 ? 7.005 3.834 -22.527 1.00 93.69 93 MET A O 1
ATOM 693 N N . VAL A 1 94 ? 6.586 5.448 -21.013 1.00 93.88 94 VAL A N 1
ATOM 694 C CA . VAL A 1 94 ? 7.373 6.511 -21.662 1.0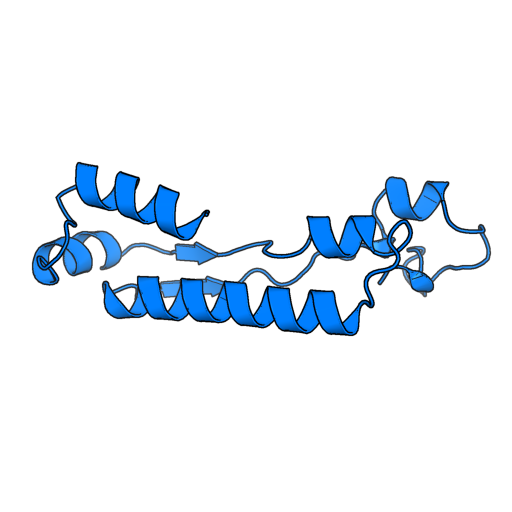0 93.88 94 VAL A CA 1
ATOM 695 C C . VAL A 1 94 ? 8.869 6.355 -21.389 1.00 93.88 94 VAL A C 1
ATOM 697 O O . VAL A 1 94 ? 9.682 6.682 -22.249 1.00 93.88 94 VAL A O 1
ATOM 700 N N . LEU A 1 95 ? 9.239 5.883 -20.198 1.00 92.75 95 LEU A N 1
ATOM 701 C CA . LEU A 1 95 ? 10.637 5.781 -19.776 1.00 92.75 95 LEU A CA 1
ATOM 702 C C . LEU A 1 95 ? 11.313 4.482 -20.228 1.00 92.75 95 LEU A C 1
ATOM 704 O O . LEU A 1 95 ? 12.536 4.451 -20.367 1.00 92.75 95 LEU A O 1
ATOM 708 N N . ALA A 1 96 ? 10.541 3.417 -20.440 1.00 93.31 96 ALA A N 1
ATOM 709 C CA . ALA A 1 96 ? 11.068 2.106 -20.784 1.00 93.31 96 ALA A CA 1
ATOM 710 C C . ALA A 1 96 ? 11.139 1.863 -22.305 1.00 93.31 96 ALA A C 1
ATOM 712 O O . ALA A 1 96 ? 10.291 2.344 -23.064 1.00 93.31 96 ALA A O 1
ATOM 713 N N . PRO A 1 97 ? 12.109 1.057 -22.773 1.00 94.56 97 PRO A N 1
ATOM 714 C CA . PRO A 1 97 ? 12.141 0.555 -24.143 1.00 94.56 97 PRO A CA 1
ATOM 715 C C . PRO A 1 97 ? 10.864 -0.201 -24.545 1.00 94.56 97 PRO A C 1
ATOM 717 O O . PRO A 1 97 ? 10.220 -0.869 -23.737 1.00 94.56 97 PRO A O 1
ATOM 720 N N . THR A 1 98 ? 10.517 -0.176 -25.834 1.00 93.94 98 THR A N 1
ATOM 721 C CA . THR A 1 98 ? 9.324 -0.870 -26.357 1.00 93.94 98 THR A CA 1
ATOM 722 C C . THR A 1 98 ? 9.419 -2.395 -26.313 1.00 93.94 98 THR A C 1
ATOM 724 O O . THR A 1 98 ? 8.391 -3.058 -26.409 1.00 93.94 98 THR A O 1
ATOM 727 N N . ASN A 1 99 ? 10.621 -2.958 -26.164 1.00 96.00 99 ASN A N 1
ATOM 728 C CA . ASN A 1 99 ? 10.839 -4.397 -26.000 1.00 96.00 99 ASN A CA 1
ATOM 729 C C . ASN A 1 99 ? 10.822 -4.856 -24.531 1.00 96.00 99 ASN A C 1
ATOM 731 O O . ASN A 1 99 ? 10.890 -6.057 -24.281 1.00 96.00 99 ASN A O 1
ATOM 735 N N . ASP A 1 100 ? 10.728 -3.936 -23.569 1.00 95.62 100 ASP A N 1
ATOM 736 C CA . ASP A 1 100 ? 10.606 -4.256 -22.147 1.00 95.62 100 ASP A CA 1
ATOM 737 C C . ASP A 1 100 ? 9.130 -4.361 -21.761 1.00 95.62 100 ASP A C 1
ATOM 739 O O . ASP A 1 100 ? 8.581 -3.483 -21.099 1.00 95.62 100 ASP A O 1
ATOM 743 N N . ARG A 1 101 ? 8.463 -5.406 -22.265 1.00 95.94 101 ARG A N 1
ATOM 744 C CA . ARG A 1 101 ? 7.029 -5.638 -22.064 1.00 95.94 101 ARG A CA 1
ATOM 745 C C . ARG A 1 101 ? 6.747 -7.027 -21.514 1.00 95.94 101 ARG A C 1
ATOM 747 O O . ARG A 1 101 ? 7.410 -7.994 -21.892 1.00 95.94 101 ARG A O 1
ATOM 754 N N . ASP A 1 102 ? 5.791 -7.108 -20.600 1.00 95.56 102 ASP A N 1
ATOM 755 C CA . ASP A 1 102 ? 5.233 -8.362 -20.108 1.00 95.56 102 ASP A CA 1
ATOM 756 C C . ASP A 1 102 ? 4.135 -8.896 -21.053 1.00 95.56 102 ASP A C 1
ATOM 758 O O . ASP A 1 102 ? 3.883 -8.341 -22.126 1.00 95.56 102 ASP A O 1
ATOM 762 N N . GLU A 1 103 ? 3.479 -9.991 -20.667 1.00 96.06 103 GLU A N 1
ATOM 763 C CA . GLU A 1 103 ? 2.412 -10.620 -21.462 1.00 96.06 103 GLU A CA 1
ATOM 764 C C . GLU A 1 103 ? 1.146 -9.753 -21.582 1.00 96.06 103 GLU A C 1
ATOM 766 O O . GLU A 1 103 ? 0.347 -9.954 -22.496 1.00 96.06 103 GLU A O 1
ATOM 771 N N . LEU A 1 104 ? 0.971 -8.775 -20.687 1.00 93.81 104 LEU A N 1
ATOM 772 C CA . LEU A 1 104 ? -0.152 -7.839 -20.669 1.00 93.81 104 LEU A CA 1
ATOM 773 C C . LEU A 1 104 ? 0.168 -6.525 -21.406 1.00 93.81 104 LEU A C 1
ATOM 775 O O . LEU A 1 104 ? -0.711 -5.678 -21.570 1.00 93.81 104 LEU A O 1
ATOM 779 N N . GLY A 1 105 ? 1.403 -6.361 -21.893 1.00 95.19 105 GLY A N 1
ATOM 780 C CA . GLY A 1 105 ? 1.870 -5.168 -22.601 1.00 95.19 105 GLY A CA 1
ATOM 781 C C . GLY A 1 105 ? 2.356 -4.038 -21.687 1.00 95.19 105 GLY A C 1
ATOM 782 O O . GLY A 1 105 ? 2.596 -2.926 -22.178 1.00 95.19 105 GLY A O 1
ATOM 783 N N . CYS A 1 106 ? 2.523 -4.315 -20.396 1.00 95.31 106 CYS A N 1
ATOM 784 C CA . CYS A 1 106 ? 3.025 -3.409 -19.369 1.00 95.31 106 CYS A CA 1
ATOM 785 C C . CYS A 1 106 ? 4.542 -3.537 -19.218 1.00 95.31 106 CYS A C 1
ATOM 787 O O . CYS A 1 106 ? 5.152 -4.477 -19.726 1.00 95.31 106 CYS A O 1
ATOM 789 N N . VAL A 1 107 ? 5.191 -2.550 -18.602 1.00 95.00 107 VAL A N 1
ATOM 790 C CA . VAL A 1 107 ? 6.653 -2.529 -18.477 1.00 95.00 107 VAL A CA 1
ATOM 791 C C . VAL A 1 107 ? 7.131 -3.564 -17.462 1.00 95.00 107 VAL A C 1
ATOM 793 O O . VAL A 1 107 ? 7.083 -3.327 -16.256 1.00 95.00 107 VAL A O 1
ATOM 796 N N . LYS A 1 108 ? 7.695 -4.670 -17.962 1.00 92.75 108 LYS A N 1
ATOM 797 C CA . LYS A 1 108 ? 8.129 -5.818 -17.151 1.00 92.75 108 LYS A CA 1
ATOM 798 C C . LYS A 1 108 ? 9.147 -5.440 -16.075 1.00 92.75 108 LYS A C 1
ATOM 800 O O . LYS A 1 108 ? 9.117 -5.985 -14.976 1.00 92.75 108 LYS A O 1
ATOM 805 N N . SER A 1 109 ? 10.072 -4.526 -16.370 1.00 88.75 109 SER A N 1
ATOM 806 C CA . SER A 1 109 ? 11.062 -4.082 -15.382 1.00 88.75 109 SER A CA 1
ATOM 807 C C . SER A 1 109 ? 10.496 -3.151 -14.302 1.00 88.75 109 SER A C 1
ATOM 809 O O . SER A 1 109 ? 11.170 -2.928 -13.294 1.00 88.75 109 SER A O 1
ATOM 811 N N . ALA A 1 110 ? 9.278 -2.629 -14.470 1.00 86.81 110 ALA A N 1
ATOM 812 C CA . ALA A 1 110 ? 8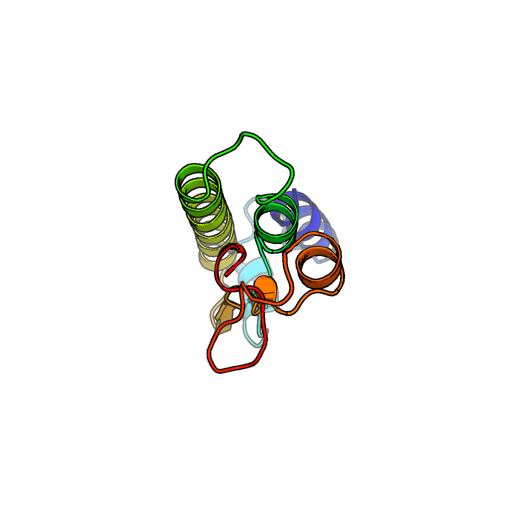.610 -1.698 -13.557 1.00 86.81 110 ALA A CA 1
ATOM 813 C C . ALA A 1 110 ? 7.447 -2.327 -12.766 1.00 86.81 110 ALA A C 1
ATOM 815 O O . ALA A 1 110 ? 6.912 -1.670 -11.870 1.00 86.81 110 ALA A O 1
ATOM 816 N N . ASP A 1 111 ? 7.109 -3.584 -13.051 1.00 72.75 111 ASP A N 1
ATOM 817 C CA . ASP A 1 111 ? 6.234 -4.425 -12.225 1.00 72.75 111 ASP A CA 1
ATOM 818 C C . ASP A 1 111 ? 6.989 -5.132 -11.079 1.00 72.75 111 ASP A C 1
ATOM 820 O O . ASP A 1 111 ? 8.249 -5.200 -11.110 1.00 72.75 111 ASP A O 1
#

pLDDT: mean 90.86, std 6.25, range [63.94, 97.44]

Foldseek 3Di:
DVLVVVQVVCVVQVLHPPCLVSLQVVQVPDAAEADPQLQVVLLCCVVDPDDPVNSVVVSVVVSVVSVVVSVSSNHDHYDYDYHDLSQQDPSVVVPDDQVQADPVSGRVVSD

InterPro domains:
  IPR036514 SGNH hydrolase superfamily [G3DSA:3.40.50.1110] (1-110)

Radius of gyration: 18.01 Å; chains: 1; bounding box: 39×26×52 Å